Protein AF-A0A2M8NGJ1-F1 (afdb_monomer_lite)

Foldseek 3Di:
DDDDPPDPVNVVLVVVQLVCVLVVPPDCVVSCVVSVHDPVVCVVVVVVSVVVSVVDDDDDDDPVVVVVVVCVVVVPPPVPVPPVNVVVPPDVVVVVVVVVVVVVVVVVVVVVVVVVVVVVPDPDD

Sequence (125 aa):
MKQLPLDPHTDDLYDSLTDALFADAQDLTPILSRFGVAYAQVNDVLPIVRRLRGSMIRVHPSRRYVYRLRRQLVGAPVRSHGMIARVRYLPPRVQIAAALALVAGAMLIVRRRHWLYSRLVEPIN

Radius of gyration: 34.21 Å; chains: 1; bounding box: 98×28×79 Å

Secondary structure (DSSP, 8-state):
-------HHHHHHHHHHHHHHHTT-S--HHHHHHTT--HHHHTTTHHHHHHHHHH---PPPPHHHHHHHHHHHTT-------HHHHHHTS-HHHHHHHHHHHHHHHHHHHHHHHHHHHHH-----

Structure (mmCIF, N/CA/C/O backbone):
data_AF-A0A2M8NGJ1-F1
#
_entry.id   AF-A0A2M8NGJ1-F1
#
loop_
_atom_site.group_PDB
_atom_site.id
_atom_site.type_symbol
_atom_site.label_atom_id
_atom_site.label_alt_id
_atom_site.label_comp_id
_atom_site.label_asym_id
_atom_site.label_entity_id
_atom_site.label_seq_id
_atom_site.pdbx_PDB_ins_code
_atom_site.Cartn_x
_atom_site.Cartn_y
_atom_site.Cartn_z
_atom_site.occupancy
_atom_site.B_iso_or_equiv
_atom_site.auth_seq_id
_atom_site.auth_comp_id
_atom_site.auth_asym_id
_atom_site.auth_atom_id
_atom_site.pdbx_PDB_model_num
ATOM 1 N N . MET A 1 1 ? -40.320 -2.901 7.488 1.00 39.16 1 MET A N 1
ATOM 2 C CA . MET A 1 1 ? -38.882 -2.824 7.829 1.00 39.16 1 MET A CA 1
ATOM 3 C C . MET A 1 1 ? -38.240 -1.847 6.856 1.00 39.16 1 MET A C 1
ATOM 5 O O . MET A 1 1 ? -38.116 -2.170 5.685 1.00 39.16 1 MET A O 1
ATOM 9 N N . LYS A 1 2 ? -37.993 -0.608 7.293 1.00 36.91 2 LYS A N 1
ATOM 10 C CA . LYS A 1 2 ? -37.436 0.465 6.455 1.00 36.91 2 LYS A CA 1
ATOM 11 C C . LYS A 1 2 ? -35.919 0.261 6.429 1.00 36.91 2 LYS A C 1
ATOM 13 O O . LYS A 1 2 ? -35.297 0.363 7.480 1.00 36.91 2 LYS A O 1
ATOM 18 N N . GLN A 1 3 ? -35.348 -0.096 5.281 1.00 47.59 3 GLN A N 1
ATOM 19 C CA . GLN A 1 3 ? -33.897 -0.054 5.103 1.00 47.59 3 GLN A CA 1
ATOM 20 C C . GLN A 1 3 ? -33.488 1.420 5.196 1.00 47.59 3 GLN A C 1
ATOM 22 O O . GLN A 1 3 ? -33.884 2.226 4.355 1.00 47.59 3 GLN A O 1
ATOM 27 N N . LEU A 1 4 ? -32.814 1.782 6.289 1.00 43.72 4 LEU A N 1
ATOM 28 C CA . LEU A 1 4 ? -32.185 3.088 6.440 1.00 43.72 4 LEU A CA 1
ATOM 29 C C . LEU A 1 4 ? -31.102 3.184 5.352 1.00 43.72 4 LEU A C 1
ATOM 31 O O . LEU A 1 4 ? -30.327 2.231 5.228 1.00 43.72 4 LEU A O 1
ATOM 35 N N . PRO A 1 5 ? -31.048 4.258 4.546 1.00 45.53 5 PRO A N 1
ATOM 36 C CA . PRO A 1 5 ? -29.909 4.469 3.663 1.00 45.53 5 PRO A CA 1
ATOM 37 C C . PRO A 1 5 ? -28.650 4.494 4.538 1.00 45.53 5 PRO A C 1
ATOM 39 O O . PRO A 1 5 ? -28.617 5.227 5.523 1.00 45.53 5 PRO A O 1
ATOM 42 N N . LEU A 1 6 ? -27.661 3.644 4.234 1.00 51.50 6 LEU A N 1
ATOM 43 C CA . LEU A 1 6 ? -26.344 3.740 4.861 1.00 51.50 6 LEU A CA 1
ATOM 44 C C . LEU A 1 6 ? -25.816 5.135 4.524 1.00 51.50 6 LEU A C 1
ATOM 46 O O . LEU A 1 6 ? -25.522 5.419 3.363 1.00 51.50 6 LEU A O 1
ATOM 50 N N . ASP A 1 7 ? -25.771 6.020 5.519 1.00 59.12 7 ASP A N 1
ATOM 51 C CA . ASP A 1 7 ? -25.127 7.316 5.361 1.00 59.12 7 ASP A CA 1
ATOM 52 C C . ASP A 1 7 ? -23.675 7.062 4.931 1.00 59.12 7 ASP A C 1
ATOM 54 O O . ASP A 1 7 ? -23.010 6.228 5.557 1.00 59.12 7 ASP A O 1
ATOM 58 N N . PRO A 1 8 ? -23.151 7.771 3.914 1.00 57.47 8 PRO A N 1
ATOM 59 C CA . PRO A 1 8 ? -21.784 7.581 3.414 1.00 57.47 8 PRO A CA 1
ATOM 60 C C . PRO A 1 8 ? -20.713 7.769 4.502 1.00 57.47 8 PRO A C 1
ATOM 62 O O . PRO A 1 8 ? -19.602 7.277 4.378 1.00 57.47 8 PRO A O 1
ATOM 65 N N . HIS A 1 9 ? -21.063 8.431 5.605 1.00 64.69 9 HIS A N 1
ATOM 66 C CA . HIS A 1 9 ? -20.201 8.636 6.767 1.00 64.69 9 HIS A CA 1
ATOM 67 C C . HIS A 1 9 ? -20.078 7.411 7.687 1.00 64.69 9 HIS A C 1
ATOM 69 O O . HIS A 1 9 ? -19.202 7.384 8.551 1.00 64.69 9 HIS A O 1
ATOM 75 N N . THR A 1 10 ? -20.944 6.407 7.529 1.00 70.94 10 THR A N 1
ATOM 76 C CA . THR A 1 10 ? -20.939 5.203 8.373 1.00 70.94 10 THR A CA 1
ATOM 77 C C . THR A 1 10 ? -19.807 4.256 7.984 1.00 70.94 10 THR A C 1
ATOM 79 O O . THR A 1 10 ? -19.119 3.729 8.855 1.00 70.94 10 THR A O 1
ATOM 82 N N . ASP A 1 11 ? -19.576 4.084 6.682 1.00 76.56 11 ASP A N 1
ATOM 83 C CA . ASP A 1 11 ? -18.483 3.257 6.162 1.00 76.56 11 ASP A CA 1
ATOM 84 C C . ASP A 1 11 ? -17.125 3.864 6.548 1.00 76.56 11 ASP A C 1
ATOM 86 O O . ASP A 1 11 ? -16.269 3.172 7.097 1.00 76.56 11 ASP A O 1
ATOM 90 N N . ASP A 1 12 ? -16.985 5.188 6.412 1.00 81.19 12 ASP A N 1
ATOM 91 C CA . ASP A 1 12 ? -15.794 5.936 6.838 1.00 81.19 12 ASP A CA 1
ATOM 92 C C . ASP A 1 12 ? -15.501 5.781 8.344 1.00 81.19 12 ASP A C 1
ATOM 94 O O . ASP A 1 12 ? -14.338 5.724 8.767 1.00 81.19 12 ASP A O 1
ATOM 98 N N . LEU A 1 13 ? -16.551 5.719 9.172 1.00 79.31 13 LEU A N 1
ATOM 99 C CA . LEU A 1 13 ? -16.432 5.479 10.608 1.00 79.31 13 LEU A CA 1
ATOM 100 C C . LEU A 1 13 ? -15.932 4.061 10.888 1.00 79.31 13 LEU A C 1
ATOM 102 O O . LEU A 1 13 ? -15.023 3.896 11.706 1.00 79.31 13 LEU A O 1
ATOM 106 N N . TYR A 1 14 ? -16.517 3.046 10.249 1.00 80.44 14 TYR A N 1
ATOM 107 C CA . TYR A 1 14 ? -16.111 1.656 10.455 1.00 80.44 14 TYR A CA 1
ATOM 108 C C . TYR A 1 14 ? -14.686 1.403 9.972 1.00 80.44 14 TYR A C 1
ATOM 110 O O . TYR A 1 14 ? -13.938 0.726 10.682 1.00 80.44 14 TYR A O 1
ATOM 118 N N . ASP A 1 15 ? -14.285 1.991 8.846 1.00 82.88 15 ASP A N 1
ATOM 119 C CA . ASP A 1 15 ? -12.907 1.937 8.355 1.00 82.88 15 ASP A CA 1
ATOM 120 C C . ASP A 1 15 ? -11.949 2.584 9.364 1.00 82.88 15 ASP A C 1
ATOM 122 O O . ASP A 1 15 ? -11.001 1.944 9.826 1.00 82.88 15 ASP A O 1
ATOM 126 N N . SER A 1 16 ? -12.253 3.805 9.817 1.00 81.06 16 SER A N 1
ATOM 127 C CA . SER A 1 16 ? -11.424 4.531 10.793 1.00 81.06 16 SER A CA 1
ATOM 128 C C . SER A 1 16 ? -11.313 3.803 12.140 1.00 81.06 16 SER A C 1
ATOM 130 O O . SER A 1 16 ? -10.245 3.763 12.758 1.00 81.06 16 SER A O 1
ATOM 132 N N . LEU A 1 17 ? -12.417 3.224 12.615 1.00 81.12 17 LEU A N 1
ATOM 133 C CA . LEU A 1 17 ? -12.473 2.454 13.856 1.00 81.12 17 LEU A CA 1
ATOM 134 C C . LEU A 1 17 ? -11.647 1.167 13.738 1.00 81.12 17 LEU A C 1
ATOM 136 O O . LEU A 1 17 ? -10.894 0.821 14.653 1.00 81.12 17 LEU A O 1
ATOM 140 N N . THR A 1 18 ? -11.785 0.470 12.610 1.00 80.50 18 THR A N 1
ATOM 141 C CA . THR A 1 18 ? -11.078 -0.778 12.320 1.00 80.50 18 THR A CA 1
ATOM 142 C C . THR A 1 18 ? -9.575 -0.535 12.234 1.00 80.50 18 THR A C 1
ATOM 144 O O . THR A 1 18 ? -8.811 -1.240 12.897 1.00 80.50 18 THR A O 1
ATOM 147 N N . ASP A 1 19 ? -9.146 0.513 11.530 1.00 81.56 19 ASP A N 1
ATOM 148 C CA . ASP A 1 19 ? -7.739 0.912 11.433 1.00 81.56 19 ASP A CA 1
ATOM 149 C C . ASP A 1 19 ? -7.128 1.229 12.803 1.00 81.56 19 ASP A C 1
ATOM 151 O O . ASP A 1 19 ? -6.036 0.753 13.129 1.00 81.56 19 ASP A O 1
ATOM 155 N N . ALA A 1 20 ? -7.843 1.970 13.652 1.00 81.00 20 ALA A N 1
ATOM 156 C CA . ALA A 1 20 ? -7.374 2.289 14.999 1.00 81.00 20 ALA A CA 1
ATOM 157 C C . ALA A 1 20 ? -7.267 1.050 15.901 1.00 81.00 20 ALA A C 1
ATOM 159 O O . ALA A 1 20 ? -6.298 0.903 16.652 1.00 81.00 20 ALA A O 1
ATOM 160 N N . LEU A 1 21 ? -8.218 0.119 15.786 1.00 79.25 21 LEU A N 1
ATOM 161 C CA . LEU A 1 21 ? -8.173 -1.173 16.475 1.00 79.25 21 LEU A CA 1
ATOM 162 C C . LEU A 1 21 ? -7.008 -2.049 15.983 1.00 79.25 21 LEU A C 1
ATOM 164 O O . LEU A 1 21 ? -6.386 -2.746 16.792 1.00 79.25 21 LEU A O 1
ATOM 168 N N . PHE A 1 22 ? -6.670 -2.004 14.691 1.00 77.00 22 PHE A N 1
ATOM 169 C CA . PHE A 1 22 ? -5.490 -2.687 14.151 1.00 77.00 22 PHE A CA 1
ATOM 170 C C . PHE A 1 22 ? -4.176 -2.051 14.616 1.00 77.00 22 PHE A C 1
ATOM 172 O O . PHE A 1 22 ? -3.226 -2.785 14.922 1.00 77.00 22 PHE A O 1
ATOM 179 N N . ALA A 1 23 ? -4.141 -0.721 14.725 1.00 79.12 23 ALA A N 1
ATOM 180 C CA . ALA A 1 23 ? -2.999 0.064 15.191 1.0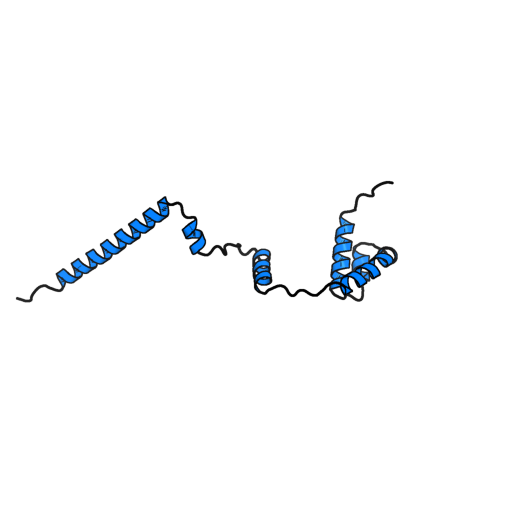0 79.12 23 ALA A CA 1
ATOM 181 C C . ALA A 1 23 ? -2.750 -0.013 16.712 1.00 79.12 23 ALA A C 1
ATOM 183 O O . ALA A 1 23 ? -1.795 0.587 17.195 1.00 79.12 23 ALA A O 1
ATOM 184 N N . ASP A 1 24 ? -3.559 -0.781 17.452 1.00 72.44 24 ASP A N 1
ATOM 185 C CA . ASP A 1 24 ? -3.478 -0.921 18.914 1.00 72.44 24 ASP A CA 1
ATOM 186 C C . ASP A 1 24 ? -3.776 0.376 19.685 1.00 72.44 24 ASP A C 1
ATOM 188 O O . ASP A 1 24 ? -3.271 0.590 20.788 1.00 72.44 24 ASP A O 1
ATOM 192 N N . ALA A 1 25 ? -4.616 1.251 19.120 1.00 76.31 25 ALA A N 1
ATOM 193 C CA . ALA A 1 25 ? -5.050 2.460 19.805 1.00 76.31 25 ALA A CA 1
ATOM 194 C C . ALA A 1 25 ? -5.836 2.093 21.076 1.00 76.31 25 ALA A C 1
ATOM 196 O O . ALA A 1 25 ? -6.875 1.431 21.018 1.00 76.31 25 ALA A O 1
ATOM 197 N N . GLN A 1 26 ? -5.333 2.527 22.234 1.00 73.75 26 GLN A N 1
ATOM 198 C CA . GLN A 1 26 ? -6.001 2.310 23.521 1.00 73.75 26 GLN A CA 1
ATOM 199 C C . GLN A 1 26 ? -7.208 3.236 23.715 1.00 73.75 26 GLN A C 1
ATOM 201 O O . GLN A 1 26 ? -8.130 2.879 24.446 1.00 73.75 26 GLN A O 1
ATOM 206 N N . ASP A 1 27 ? -7.223 4.387 23.036 1.00 79.62 27 ASP A N 1
ATOM 207 C CA . ASP A 1 27 ? -8.287 5.382 23.126 1.00 79.62 27 ASP A CA 1
ATOM 208 C C . ASP A 1 27 ? -8.956 5.613 21.761 1.00 79.62 27 ASP A C 1
ATOM 210 O O . ASP A 1 27 ? -8.312 6.000 20.785 1.00 79.62 27 ASP A O 1
ATOM 214 N N . LEU A 1 28 ? -10.266 5.359 21.704 1.00 79.75 28 LEU A N 1
ATOM 215 C CA . LEU A 1 28 ? -11.111 5.517 20.513 1.00 79.75 28 LEU A CA 1
ATOM 216 C C . LEU A 1 28 ? -11.983 6.779 20.579 1.00 79.75 28 LEU A C 1
ATOM 218 O O . LEU A 1 28 ? -12.620 7.143 19.588 1.00 79.75 28 LEU A O 1
ATOM 222 N N . THR A 1 29 ? -11.984 7.475 21.719 1.00 81.69 29 THR A N 1
ATOM 223 C CA . THR A 1 29 ? -12.703 8.736 21.943 1.00 81.69 29 THR A CA 1
ATOM 224 C C . THR A 1 29 ? -12.460 9.781 20.845 1.00 81.69 29 THR A C 1
ATOM 226 O O . THR A 1 29 ? -13.446 10.347 20.370 1.00 81.69 29 THR A O 1
ATOM 229 N N . PRO A 1 30 ? -11.218 10.031 20.368 1.00 82.81 30 PRO A N 1
ATOM 230 C CA . PRO A 1 30 ? -10.979 11.041 19.330 1.00 82.81 30 PRO A CA 1
ATOM 231 C C . P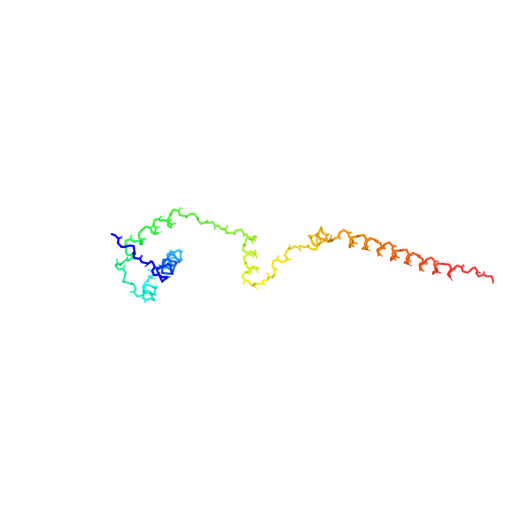RO A 1 30 ? -11.550 10.678 17.950 1.00 82.81 30 PRO A C 1
ATOM 233 O O . PRO A 1 30 ? -11.814 11.563 17.140 1.00 82.81 30 PRO A O 1
ATOM 236 N N . ILE A 1 31 ? -11.747 9.390 17.661 1.00 81.00 31 ILE A N 1
ATOM 237 C CA . ILE A 1 31 ? -12.340 8.939 16.393 1.00 81.00 31 ILE A CA 1
ATOM 238 C C . ILE A 1 31 ? -13.855 9.048 16.486 1.00 81.00 31 ILE A C 1
ATOM 240 O O . ILE A 1 31 ? -14.494 9.621 15.613 1.00 81.00 31 ILE A O 1
ATOM 244 N N . LEU A 1 32 ? -14.426 8.567 17.587 1.00 82.62 32 LEU A 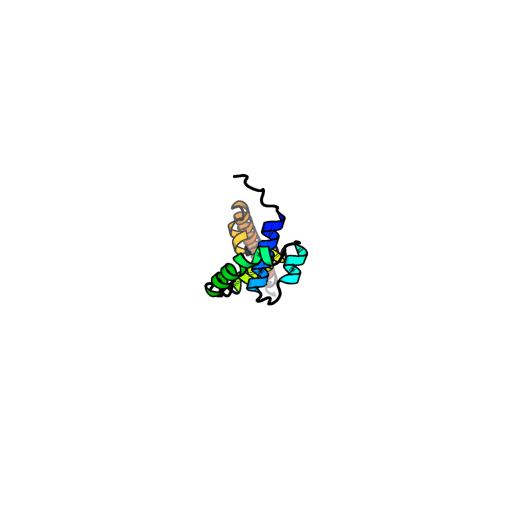N 1
ATOM 245 C CA . LEU A 1 32 ? -15.865 8.618 17.826 1.00 82.62 32 LEU A CA 1
ATOM 246 C C . LEU A 1 32 ? -16.389 10.058 17.883 1.00 82.62 32 LEU A C 1
ATOM 248 O O . LEU A 1 32 ? -17.439 10.350 17.310 1.00 82.62 32 LEU A O 1
ATOM 252 N N . SER A 1 33 ? -15.630 10.977 18.489 1.00 83.06 33 SER A N 1
ATOM 253 C CA . SER A 1 33 ? -15.982 12.400 18.531 1.00 83.06 33 SER A CA 1
ATOM 254 C C . SER A 1 33 ? -15.960 13.059 17.150 1.00 83.06 33 SER A C 1
ATOM 256 O O . SER A 1 33 ? -16.814 13.898 16.873 1.00 83.06 33 SER A O 1
ATOM 258 N N . ARG A 1 34 ? -15.057 12.640 16.251 1.00 81.69 34 ARG A N 1
ATOM 259 C CA . ARG A 1 34 ? -14.985 13.137 14.866 1.00 81.69 34 ARG A CA 1
ATOM 260 C C . ARG A 1 34 ? -16.243 12.814 14.057 1.00 81.69 34 ARG A C 1
ATOM 262 O O . ARG A 1 34 ? -16.623 13.605 13.200 1.00 81.69 34 ARG A O 1
ATOM 269 N N . PHE A 1 35 ? -16.876 11.679 14.336 1.00 80.75 35 PHE A N 1
ATOM 270 C CA . PHE A 1 35 ? -18.099 11.233 13.664 1.00 80.75 35 PHE A CA 1
ATOM 271 C C . PHE A 1 35 ? -19.373 11.491 14.488 1.00 80.75 35 PHE A C 1
ATOM 273 O O . PHE A 1 35 ? -20.462 11.123 14.060 1.00 80.75 35 PHE A O 1
ATOM 280 N N . GLY A 1 36 ? -19.262 12.123 15.664 1.00 81.31 36 GLY A N 1
ATOM 281 C CA . GLY A 1 36 ? -20.408 12.432 16.527 1.00 81.31 36 GLY A CA 1
ATOM 282 C C . GLY A 1 36 ? -21.093 11.203 17.139 1.00 81.31 36 GLY A C 1
ATOM 283 O O . GLY A 1 36 ? -22.259 11.279 17.523 1.00 81.31 36 GLY A O 1
ATOM 284 N N . VAL A 1 37 ? -20.394 10.069 17.231 1.00 81.81 37 VAL A N 1
ATOM 285 C CA . VAL A 1 37 ? -20.964 8.800 17.698 1.00 81.81 37 VAL A CA 1
ATOM 286 C C . VAL A 1 37 ? -20.666 8.589 19.177 1.00 81.81 37 VAL A C 1
ATOM 288 O O . VAL A 1 37 ? -19.531 8.716 19.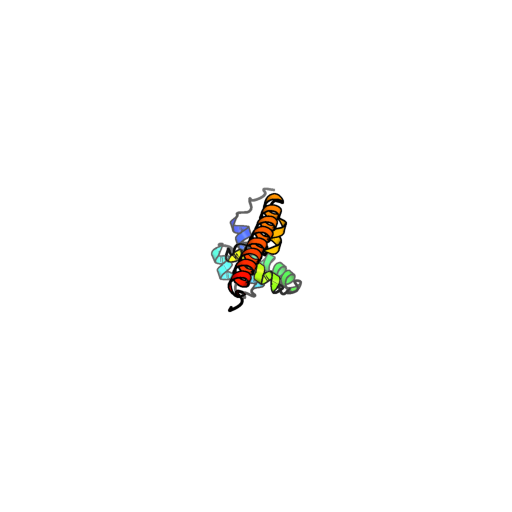633 1.00 81.81 37 VAL A O 1
ATOM 291 N N . ALA A 1 38 ? -21.691 8.232 19.951 1.00 81.44 38 ALA A N 1
ATOM 292 C CA . ALA A 1 38 ? -21.516 7.883 21.356 1.00 81.44 38 ALA A CA 1
ATOM 293 C C . ALA A 1 38 ? -20.854 6.504 21.494 1.00 81.44 38 ALA A C 1
ATOM 295 O O . ALA A 1 38 ? -21.248 5.553 20.822 1.00 81.44 38 ALA A O 1
ATOM 296 N N . TYR A 1 39 ? -19.919 6.357 22.439 1.00 79.44 39 TYR A N 1
ATOM 297 C CA . TYR A 1 39 ? -19.223 5.086 22.697 1.00 79.44 39 TYR A CA 1
ATOM 298 C C . TYR A 1 39 ? -20.187 3.906 22.923 1.00 79.44 39 TYR A C 1
ATOM 300 O O . TYR A 1 39 ? -19.937 2.795 22.460 1.00 79.44 39 TYR A O 1
ATOM 308 N N . ALA A 1 40 ? -21.333 4.162 23.563 1.00 81.44 40 ALA A N 1
ATOM 309 C CA . ALA A 1 40 ? -22.376 3.166 23.799 1.00 81.44 40 ALA A CA 1
ATOM 310 C C . ALA A 1 40 ? -22.891 2.493 22.512 1.00 81.44 40 ALA A C 1
ATOM 312 O O . ALA A 1 40 ? -23.246 1.322 22.553 1.00 81.44 40 ALA A O 1
ATOM 313 N N . GLN A 1 41 ? -22.887 3.193 21.372 1.00 78.25 41 GLN A N 1
ATOM 314 C CA . GLN A 1 41 ? -23.364 2.654 20.091 1.00 78.25 41 GLN A CA 1
ATOM 315 C C . GLN A 1 41 ? -22.369 1.678 19.442 1.00 78.25 41 GLN A C 1
ATOM 317 O O . GLN A 1 41 ? -22.747 0.890 18.582 1.00 78.25 41 GLN A O 1
ATOM 322 N N . VAL A 1 42 ? -21.095 1.719 19.846 1.00 77.38 42 VAL A N 1
ATOM 323 C CA . VAL A 1 42 ? -20.003 0.924 19.249 1.00 77.38 42 VAL A CA 1
ATOM 324 C C . VAL A 1 42 ? -19.525 -0.186 20.196 1.00 77.38 42 VAL A C 1
ATOM 326 O O . VAL A 1 42 ? -18.795 -1.097 19.797 1.00 77.38 42 VAL A O 1
ATOM 329 N N . ASN A 1 43 ? -19.978 -0.149 21.450 1.00 82.75 43 ASN A N 1
ATOM 330 C CA . ASN A 1 43 ? -19.569 -1.061 22.514 1.00 82.75 43 ASN A CA 1
ATOM 331 C C . ASN A 1 43 ? -19.840 -2.541 22.183 1.00 82.75 43 ASN A C 1
ATOM 333 O O . ASN A 1 43 ? -19.043 -3.399 22.554 1.00 82.75 43 ASN A O 1
ATOM 337 N N . ASP A 1 44 ? -20.900 -2.833 21.426 1.00 81.81 44 ASP A N 1
ATOM 338 C CA . ASP A 1 44 ? -21.260 -4.203 21.032 1.00 81.81 44 ASP A CA 1
ATOM 339 C C . ASP A 1 44 ? -20.371 -4.751 19.901 1.00 81.81 44 ASP A C 1
ATOM 341 O O . ASP A 1 44 ? -20.111 -5.953 19.819 1.00 81.81 44 ASP A O 1
ATOM 345 N N . VAL A 1 45 ? -19.845 -3.869 19.044 1.00 79.50 45 VAL A N 1
ATOM 346 C CA . VAL A 1 45 ? -19.014 -4.233 17.882 1.00 79.50 45 VAL A CA 1
ATOM 347 C C . VAL A 1 45 ? -17.543 -4.391 18.278 1.00 79.50 45 VAL A C 1
ATOM 349 O O . VAL A 1 45 ? -16.839 -5.269 17.770 1.00 79.50 45 VAL A O 1
ATOM 352 N N . LEU A 1 46 ? -17.077 -3.598 19.244 1.00 80.88 46 LEU A N 1
ATOM 353 C CA . LEU A 1 46 ? -15.705 -3.632 19.755 1.00 80.88 46 LEU A CA 1
ATOM 354 C C . LEU A 1 46 ? -15.180 -5.032 20.143 1.00 80.88 46 LEU A C 1
ATOM 356 O O . LEU A 1 46 ? -14.079 -5.394 19.713 1.00 80.88 46 LEU A O 1
ATOM 360 N N . PRO A 1 47 ? -15.901 -5.849 20.938 1.00 83.69 47 PRO A N 1
ATOM 361 C CA . PRO A 1 47 ? -15.428 -7.177 21.321 1.00 83.69 47 PRO A CA 1
ATOM 362 C C . PRO A 1 47 ? -15.341 -8.137 20.129 1.00 83.69 47 PRO A C 1
ATOM 364 O O . PRO A 1 47 ? -14.456 -8.996 20.106 1.00 83.69 47 PRO A O 1
ATOM 367 N N . ILE A 1 48 ? -16.207 -7.979 19.124 1.00 82.69 48 ILE A N 1
ATOM 368 C CA . ILE A 1 48 ? -16.189 -8.786 17.897 1.00 82.69 48 ILE A CA 1
ATOM 369 C C . ILE A 1 48 ? -14.922 -8.475 17.097 1.00 82.69 48 ILE A C 1
ATOM 371 O O . ILE A 1 48 ? -14.171 -9.391 16.755 1.00 82.69 48 ILE A O 1
ATOM 375 N N . VAL A 1 49 ? -14.623 -7.190 16.883 1.00 79.44 49 VAL A N 1
ATOM 376 C CA . VAL A 1 49 ? -13.413 -6.754 16.165 1.00 79.44 49 VAL A CA 1
ATOM 377 C C . VAL A 1 49 ? -12.144 -7.186 16.906 1.00 79.44 49 VAL A C 1
ATOM 379 O O . VAL A 1 49 ? -11.198 -7.675 16.286 1.00 79.44 49 VAL A O 1
ATOM 382 N N . ARG A 1 50 ? -12.127 -7.107 18.243 1.00 81.25 50 ARG A N 1
ATOM 383 C CA . ARG A 1 50 ? -10.998 -7.590 19.060 1.00 81.25 50 ARG A CA 1
ATOM 384 C C . ARG A 1 50 ? -10.772 -9.098 18.919 1.00 81.25 50 ARG A C 1
ATOM 386 O O . ARG A 1 50 ? -9.624 -9.527 18.801 1.00 81.25 50 ARG A O 1
ATOM 393 N N . ARG A 1 51 ? -11.839 -9.905 18.889 1.00 83.19 51 ARG A N 1
ATOM 394 C CA . ARG A 1 51 ? -11.737 -11.359 18.652 1.00 83.19 51 ARG A CA 1
ATOM 395 C C . ARG A 1 51 ? -11.258 -11.675 17.236 1.00 83.19 51 ARG A C 1
ATOM 397 O O . ARG A 1 51 ? -10.377 -12.515 17.074 1.00 83.19 51 ARG A O 1
ATOM 404 N N . LEU A 1 52 ? -11.780 -10.970 16.232 1.00 80.62 52 LEU A N 1
ATOM 405 C CA . LEU A 1 52 ? -11.343 -11.097 14.838 1.00 80.62 52 LEU A CA 1
ATOM 406 C C . LEU A 1 52 ? -9.854 -10.781 14.689 1.00 80.62 52 LEU A C 1
ATOM 408 O O . LEU A 1 52 ? -9.122 -11.576 14.103 1.00 80.62 52 LEU A O 1
ATOM 412 N N . ARG A 1 53 ? -9.376 -9.691 15.298 1.00 78.25 53 ARG A N 1
ATOM 413 C CA . ARG A 1 53 ? -7.949 -9.344 15.321 1.00 78.25 53 ARG A CA 1
ATOM 414 C C . ARG A 1 53 ? -7.096 -10.464 15.919 1.00 78.25 53 ARG A C 1
ATOM 416 O O . ARG A 1 53 ? -6.061 -10.787 15.349 1.00 78.25 53 ARG A O 1
ATOM 423 N N . GLY A 1 54 ? -7.541 -11.081 17.017 1.00 78.62 54 GLY A N 1
ATOM 424 C CA . GLY A 1 54 ? -6.849 -12.224 17.626 1.00 78.62 54 GLY A CA 1
ATOM 425 C C . GLY A 1 54 ? -6.760 -13.455 16.714 1.00 78.62 54 GLY A C 1
ATOM 426 O O . GLY A 1 54 ? -5.822 -14.235 16.836 1.00 78.62 54 GLY A O 1
ATOM 427 N N . SER A 1 55 ? -7.702 -13.611 15.779 1.00 81.25 55 SER A N 1
ATOM 428 C CA . SER A 1 55 ? -7.703 -14.705 14.795 1.00 81.25 55 SER A CA 1
ATOM 429 C C . SER A 1 55 ? -6.887 -14.416 13.528 1.00 81.25 55 SER A C 1
ATOM 431 O O . SER A 1 55 ? -6.594 -15.334 12.762 1.00 81.25 55 SER A O 1
ATOM 433 N N . MET A 1 56 ? -6.505 -13.158 13.286 1.00 79.56 56 MET A N 1
ATOM 434 C CA . MET A 1 56 ? -5.753 -12.781 12.091 1.00 79.56 56 MET A CA 1
ATOM 435 C C . MET A 1 56 ? -4.252 -13.007 12.269 1.00 79.56 56 MET A C 1
ATOM 437 O O . MET A 1 56 ? -3.619 -12.511 13.199 1.00 79.56 56 MET A O 1
ATOM 441 N N . ILE A 1 57 ? -3.655 -13.712 11.311 1.00 77.38 57 ILE A N 1
ATOM 442 C CA . ILE A 1 57 ? -2.209 -13.924 11.246 1.00 77.38 57 ILE A CA 1
ATOM 443 C C . ILE A 1 57 ? -1.567 -12.710 10.570 1.00 77.38 57 ILE A C 1
ATOM 445 O O . ILE A 1 57 ? -1.961 -12.317 9.471 1.00 77.38 57 ILE A O 1
ATOM 449 N N . ARG A 1 58 ? -0.535 -12.128 11.195 1.00 72.88 58 ARG A N 1
ATOM 450 C CA . ARG A 1 58 ? 0.261 -11.063 10.567 1.00 72.88 58 ARG A CA 1
ATOM 451 C C . ARG A 1 58 ? 1.002 -11.610 9.349 1.00 72.88 58 ARG A C 1
ATOM 453 O O . ARG A 1 58 ? 1.978 -12.347 9.482 1.00 72.88 58 ARG A O 1
ATOM 460 N N . VAL A 1 59 ? 0.582 -11.186 8.161 1.00 79.62 59 VAL A N 1
ATOM 461 C CA . VAL A 1 59 ? 1.292 -11.467 6.911 1.00 79.62 59 VAL A CA 1
ATOM 462 C C . VAL A 1 59 ? 2.235 -10.309 6.606 1.00 79.62 59 VAL A C 1
ATOM 464 O O . VAL A 1 59 ? 1.811 -9.163 6.481 1.00 79.62 59 VAL A O 1
ATOM 467 N N . HIS A 1 60 ? 3.527 -10.603 6.463 1.00 80.81 60 HIS A N 1
ATOM 468 C CA . HIS A 1 60 ? 4.494 -9.605 6.018 1.00 80.81 60 HIS A CA 1
ATOM 469 C C . HIS A 1 60 ? 4.442 -9.487 4.489 1.00 80.81 60 HIS A C 1
ATOM 471 O O . HIS A 1 60 ? 4.660 -10.486 3.794 1.00 80.81 60 HIS A O 1
ATOM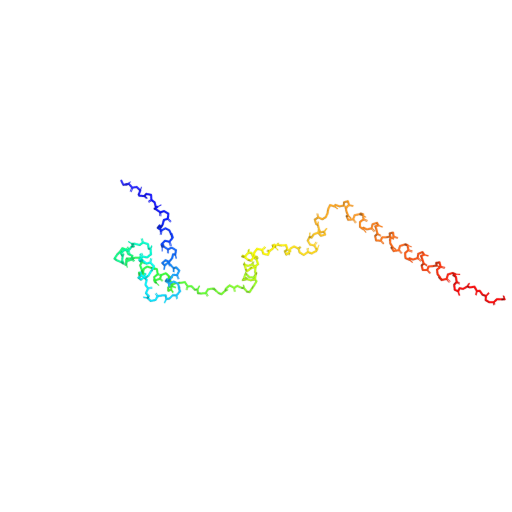 477 N N . PRO A 1 61 ? 4.180 -8.292 3.930 1.00 83.81 61 PRO A N 1
ATOM 478 C CA . PRO A 1 61 ? 4.178 -8.119 2.488 1.00 83.81 61 PRO A CA 1
ATOM 479 C C . PRO A 1 61 ? 5.586 -8.347 1.931 1.00 83.81 61 PRO A C 1
ATOM 481 O O . PRO A 1 61 ? 6.590 -7.900 2.488 1.00 83.81 61 PRO A O 1
ATOM 484 N N . SER A 1 62 ? 5.675 -9.030 0.789 1.00 88.94 62 SER A N 1
ATOM 485 C CA . SER A 1 62 ? 6.966 -9.250 0.133 1.00 88.94 62 SER A CA 1
ATOM 486 C C . SER A 1 62 ? 7.613 -7.921 -0.287 1.00 88.94 62 SER A C 1
ATOM 488 O O . SER A 1 62 ? 6.932 -6.982 -0.708 1.00 88.94 62 SER A O 1
ATOM 490 N N . ARG A 1 63 ? 8.953 -7.855 -0.280 1.00 86.56 63 ARG A N 1
ATOM 491 C CA . ARG A 1 63 ? 9.703 -6.664 -0.736 1.00 86.56 63 ARG A CA 1
ATOM 492 C C . ARG A 1 63 ? 9.297 -6.215 -2.148 1.00 86.56 63 ARG A C 1
ATOM 494 O O . ARG A 1 63 ? 9.239 -5.020 -2.429 1.00 86.56 63 ARG A O 1
ATOM 501 N N . ARG A 1 64 ? 8.976 -7.170 -3.033 1.00 84.56 64 ARG A N 1
ATOM 502 C CA . ARG A 1 64 ? 8.514 -6.905 -4.408 1.00 84.56 64 ARG A CA 1
ATOM 503 C C . ARG A 1 64 ? 7.154 -6.205 -4.439 1.00 84.56 64 ARG A C 1
ATOM 505 O O . ARG A 1 64 ? 6.954 -5.327 -5.276 1.00 84.56 64 ARG A O 1
ATOM 512 N N . TYR A 1 65 ? 6.242 -6.585 -3.544 1.00 85.06 65 TYR A N 1
ATOM 513 C CA . TYR A 1 65 ? 4.922 -5.967 -3.434 1.00 85.06 65 TYR A CA 1
ATOM 514 C C . TYR A 1 65 ? 5.030 -4.520 -2.947 1.00 85.06 65 TYR A C 1
ATOM 516 O O . TYR A 1 65 ? 4.543 -3.616 -3.621 1.00 85.06 65 TYR A O 1
ATOM 524 N N . VAL A 1 66 ? 5.771 -4.288 -1.857 1.00 87.94 66 VAL A N 1
ATOM 525 C CA . VAL A 1 66 ? 5.990 -2.940 -1.299 1.00 87.94 66 VAL A CA 1
ATOM 526 C C . VAL A 1 66 ? 6.616 -2.006 -2.337 1.00 87.94 66 VAL A C 1
ATOM 528 O O . VAL A 1 66 ? 6.174 -0.874 -2.512 1.00 87.94 66 VAL A O 1
ATOM 531 N N . TYR A 1 67 ? 7.611 -2.492 -3.084 1.00 83.38 67 TYR A N 1
ATOM 532 C CA . TYR A 1 67 ? 8.250 -1.717 -4.145 1.00 83.38 67 TYR A CA 1
ATOM 533 C C . TYR A 1 67 ? 7.282 -1.332 -5.274 1.00 83.38 67 TYR A C 1
ATOM 535 O O . TYR A 1 67 ? 7.294 -0.192 -5.745 1.00 83.38 67 TYR A O 1
ATOM 543 N N . ARG A 1 68 ? 6.434 -2.274 -5.709 1.00 83.69 68 ARG A N 1
ATOM 544 C CA . ARG A 1 68 ? 5.424 -2.032 -6.750 1.00 83.69 68 ARG A CA 1
ATOM 545 C C . ARG A 1 68 ? 4.383 -1.019 -6.283 1.00 83.69 68 ARG A C 1
ATOM 547 O O . ARG A 1 68 ? 4.094 -0.083 -7.022 1.00 83.69 68 ARG A O 1
ATOM 554 N N . LEU A 1 69 ? 3.883 -1.187 -5.061 1.00 85.00 69 LEU A N 1
ATOM 555 C CA . LEU A 1 69 ? 2.883 -0.306 -4.468 1.00 85.00 69 LEU A CA 1
ATOM 556 C C . LEU A 1 69 ? 3.429 1.117 -4.305 1.00 85.00 69 LEU A C 1
ATOM 558 O O . LEU A 1 69 ? 2.797 2.074 -4.742 1.00 85.00 69 LEU A O 1
ATOM 562 N N . ARG A 1 70 ? 4.656 1.263 -3.788 1.00 84.88 70 ARG A N 1
ATOM 563 C CA . ARG A 1 70 ? 5.328 2.567 -3.677 1.00 84.88 70 ARG A CA 1
ATOM 564 C C . ARG A 1 70 ? 5.455 3.262 -5.034 1.00 84.88 70 ARG A C 1
ATOM 566 O O . ARG A 1 70 ? 5.244 4.465 -5.122 1.00 84.88 70 ARG A O 1
ATOM 573 N N . ARG A 1 71 ? 5.773 2.517 -6.098 1.00 77.19 71 ARG A N 1
ATOM 574 C CA . ARG A 1 71 ? 5.830 3.069 -7.462 1.00 77.19 71 ARG A CA 1
ATOM 575 C C . ARG A 1 71 ? 4.465 3.533 -7.970 1.00 77.19 71 ARG A C 1
ATOM 577 O O . ARG A 1 71 ? 4.408 4.580 -8.602 1.00 77.19 71 ARG A O 1
ATOM 584 N N . GLN A 1 72 ? 3.399 2.784 -7.690 1.00 78.00 72 GLN A N 1
ATOM 585 C CA . GLN A 1 72 ? 2.035 3.166 -8.071 1.00 78.00 72 GLN A CA 1
ATOM 586 C C . GLN A 1 72 ? 1.567 4.426 -7.333 1.00 78.00 72 GLN A C 1
ATOM 588 O O . GLN A 1 72 ? 1.040 5.332 -7.968 1.00 78.00 72 GLN A O 1
ATOM 593 N N . LEU A 1 73 ? 1.820 4.513 -6.025 1.00 83.00 73 LEU A N 1
ATOM 594 C CA . LEU A 1 73 ? 1.400 5.646 -5.192 1.00 83.00 73 LEU A CA 1
ATOM 595 C C . LEU A 1 73 ? 2.159 6.940 -5.504 1.00 83.00 73 LEU A C 1
ATOM 597 O O . LEU A 1 73 ? 1.572 8.013 -5.504 1.00 83.00 73 LEU A O 1
ATOM 601 N N . VAL A 1 74 ? 3.454 6.850 -5.819 1.00 83.25 74 VAL A N 1
ATOM 602 C CA . VAL A 1 74 ? 4.278 8.015 -6.198 1.00 83.25 74 VAL A CA 1
ATOM 603 C C . VAL A 1 74 ? 4.001 8.459 -7.649 1.00 83.25 74 VAL A C 1
ATOM 605 O O . VAL A 1 74 ? 4.641 9.373 -8.160 1.00 83.25 74 VAL A O 1
ATOM 608 N N . GLY A 1 75 ? 3.058 7.817 -8.351 1.00 63.97 75 GLY A N 1
ATOM 609 C CA . GLY A 1 75 ? 2.736 8.142 -9.741 1.00 63.97 75 GLY A CA 1
ATOM 610 C C . GLY A 1 75 ? 3.879 7.841 -10.714 1.00 63.97 75 GLY A C 1
ATOM 611 O O . GLY A 1 75 ? 3.861 8.303 -11.855 1.00 63.97 75 GLY A O 1
ATOM 612 N N . ALA A 1 76 ? 4.881 7.058 -10.295 1.00 58.97 76 ALA A N 1
ATOM 613 C CA . ALA A 1 76 ? 5.938 6.635 -11.195 1.00 58.97 76 ALA A CA 1
ATOM 614 C C . ALA A 1 76 ? 5.285 5.760 -12.273 1.00 58.97 76 ALA A C 1
ATOM 616 O O . ALA A 1 76 ? 4.661 4.747 -11.929 1.00 58.97 76 ALA A O 1
ATOM 617 N N . PRO A 1 77 ? 5.398 6.110 -13.569 1.00 54.81 77 PRO A N 1
ATOM 618 C CA . PRO A 1 77 ? 4.765 5.329 -14.612 1.00 54.81 77 PRO A CA 1
ATOM 619 C C . PRO A 1 77 ? 5.239 3.888 -14.461 1.00 54.81 77 PRO A C 1
ATOM 621 O O . PRO A 1 77 ? 6.440 3.607 -14.486 1.00 54.81 77 PRO A O 1
ATOM 624 N N . VAL A 1 78 ? 4.287 2.962 -14.318 1.00 53.59 78 VAL A N 1
ATOM 625 C CA . VAL A 1 78 ? 4.504 1.507 -14.264 1.00 53.59 78 VAL A CA 1
ATOM 626 C C . VAL A 1 78 ? 4.936 1.003 -15.653 1.00 53.59 78 VAL A C 1
ATOM 628 O O . VAL A 1 78 ? 4.508 -0.021 -16.169 1.00 53.59 78 VAL A O 1
ATOM 631 N N . ARG A 1 79 ? 5.851 1.717 -16.308 1.00 51.06 79 ARG A N 1
ATOM 632 C CA . ARG A 1 79 ? 6.592 1.283 -17.485 1.00 51.06 79 ARG A CA 1
ATOM 633 C C . ARG A 1 79 ? 7.839 0.546 -17.011 1.00 51.06 79 ARG A C 1
ATOM 635 O O . ARG A 1 79 ? 8.956 0.845 -17.397 1.00 51.06 79 ARG A O 1
ATOM 642 N N . SER A 1 80 ? 7.611 -0.470 -16.179 1.00 50.00 80 SER A N 1
ATOM 643 C CA . SER A 1 80 ? 8.580 -1.553 -15.960 1.00 50.00 80 SER A CA 1
ATOM 644 C C . SER A 1 80 ? 8.464 -2.616 -17.061 1.00 50.00 80 SER A C 1
ATOM 646 O O . SER A 1 80 ? 8.900 -3.744 -16.886 1.00 50.00 80 SER A O 1
ATOM 648 N N . HIS A 1 81 ? 7.860 -2.274 -18.201 1.00 50.50 81 HIS A N 1
ATOM 649 C CA . HIS A 1 81 ? 8.027 -3.026 -19.433 1.00 50.50 81 HIS A CA 1
ATOM 650 C C . HIS A 1 81 ? 9.389 -2.617 -19.983 1.00 50.50 81 HIS A C 1
ATOM 652 O O . HIS A 1 81 ? 9.512 -1.597 -20.664 1.00 50.50 81 HIS A O 1
ATOM 658 N N . GLY A 1 82 ? 10.421 -3.357 -19.567 1.00 56.38 82 GLY A N 1
A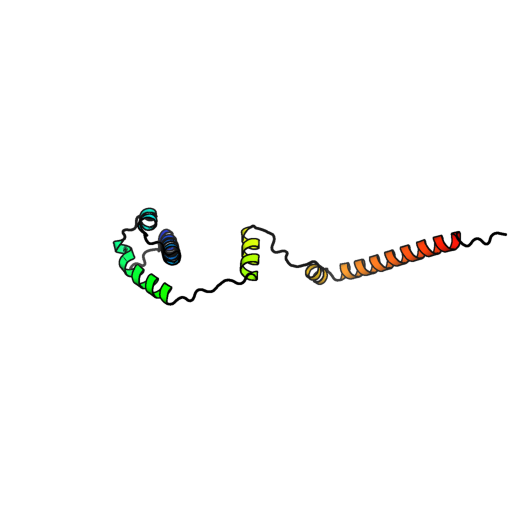TOM 659 C CA . GLY A 1 82 ? 11.800 -3.141 -19.991 1.00 56.38 82 GLY A CA 1
ATOM 660 C C . GLY A 1 82 ? 11.910 -3.049 -21.512 1.00 56.38 82 GLY A C 1
ATOM 661 O O . GLY A 1 82 ? 11.027 -3.505 -22.238 1.00 56.38 82 GLY A O 1
ATOM 662 N N . MET A 1 83 ? 13.006 -2.471 -22.001 1.00 57.44 83 MET A N 1
ATOM 663 C CA . MET A 1 83 ? 13.310 -2.331 -23.434 1.00 57.44 83 MET A CA 1
ATOM 664 C C . MET A 1 83 ? 12.966 -3.592 -24.254 1.00 57.44 83 MET A C 1
ATOM 666 O O . MET A 1 83 ? 12.423 -3.485 -25.346 1.00 57.44 83 MET A O 1
ATOM 670 N N . ILE A 1 84 ? 13.165 -4.778 -23.670 1.00 58.25 84 ILE A N 1
ATOM 671 C CA . ILE A 1 84 ? 12.844 -6.095 -24.239 1.00 58.25 84 ILE A CA 1
ATOM 672 C C . ILE A 1 84 ? 11.348 -6.254 -24.576 1.00 58.25 84 ILE A C 1
ATOM 674 O O . ILE A 1 84 ? 11.000 -6.724 -25.658 1.00 58.25 84 ILE A O 1
ATOM 678 N N . ALA A 1 85 ? 10.443 -5.825 -23.691 1.00 58.97 85 ALA A N 1
ATOM 679 C CA . ALA A 1 85 ? 9.004 -5.879 -23.945 1.00 58.97 85 ALA A CA 1
ATOM 680 C C . ALA A 1 85 ? 8.584 -4.883 -25.038 1.00 58.97 85 ALA A C 1
ATOM 682 O O . ALA A 1 85 ? 7.697 -5.192 -25.826 1.00 58.97 85 ALA A O 1
ATOM 683 N N . ARG A 1 86 ? 9.251 -3.722 -25.149 1.00 59.12 86 ARG A N 1
ATOM 684 C CA . ARG A 1 86 ? 8.998 -2.786 -26.258 1.00 59.12 86 ARG A CA 1
ATOM 685 C C . ARG A 1 86 ? 9.416 -3.371 -27.602 1.00 59.12 86 ARG A C 1
ATOM 687 O O . ARG A 1 86 ? 8.637 -3.283 -28.538 1.00 59.12 86 ARG A O 1
ATOM 694 N N . VAL A 1 87 ? 10.581 -4.017 -27.687 1.00 60.59 87 VAL A N 1
ATOM 695 C CA . VAL A 1 87 ? 11.062 -4.646 -28.934 1.00 60.59 87 VAL A CA 1
ATOM 696 C C . VAL A 1 87 ? 10.107 -5.741 -29.426 1.00 60.59 87 VAL A C 1
ATOM 698 O O . VAL A 1 87 ? 9.863 -5.839 -30.628 1.00 60.59 87 VAL A O 1
ATOM 701 N N . ARG A 1 88 ? 9.494 -6.511 -28.515 1.00 61.59 88 ARG A N 1
ATOM 702 C CA . ARG A 1 88 ? 8.527 -7.565 -28.870 1.00 61.59 88 ARG A CA 1
ATOM 703 C C . ARG A 1 88 ? 7.202 -7.031 -29.437 1.00 61.59 88 ARG A C 1
ATOM 705 O O . ARG A 1 88 ? 6.565 -7.736 -30.208 1.00 61.59 88 ARG A O 1
ATOM 712 N N . TYR A 1 89 ? 6.806 -5.809 -29.078 1.00 58.34 89 TYR A N 1
ATOM 713 C CA . TYR A 1 89 ? 5.581 -5.157 -29.564 1.00 58.34 89 TYR A CA 1
ATOM 714 C C . TYR A 1 89 ? 5.833 -4.128 -30.680 1.00 58.34 89 TYR A C 1
ATOM 716 O O . TYR A 1 89 ? 4.914 -3.407 -31.069 1.00 58.34 89 TYR A O 1
ATOM 724 N N . LEU A 1 90 ? 7.057 -4.035 -31.215 1.00 63.06 90 LEU A N 1
ATOM 725 C CA . LEU A 1 90 ? 7.303 -3.219 -32.402 1.00 63.06 90 LEU A CA 1
ATOM 726 C C . LEU A 1 90 ? 6.616 -3.861 -33.625 1.00 63.06 90 LEU A C 1
ATOM 728 O O . LEU A 1 90 ? 6.771 -5.067 -33.829 1.00 63.06 90 LEU A O 1
ATOM 732 N N . PRO A 1 91 ? 5.905 -3.082 -34.468 1.00 68.94 91 PRO A N 1
ATOM 733 C CA . PRO A 1 91 ? 5.334 -3.591 -35.709 1.00 68.94 91 PRO A CA 1
ATOM 734 C C . PRO A 1 91 ? 6.419 -4.283 -36.550 1.00 68.94 91 PRO A C 1
ATOM 736 O O . PRO A 1 91 ? 7.525 -3.742 -36.652 1.00 68.94 91 PRO A O 1
ATOM 739 N N . PRO A 1 92 ? 6.129 -5.424 -37.205 1.00 74.06 92 PRO A N 1
ATOM 740 C CA . PRO A 1 92 ? 7.134 -6.217 -37.926 1.00 74.06 92 PRO A CA 1
ATOM 741 C C . PRO A 1 92 ? 7.895 -5.401 -38.985 1.00 74.06 92 PRO A C 1
ATOM 743 O O . PRO A 1 92 ? 9.077 -5.623 -39.229 1.00 74.06 92 PRO A O 1
ATOM 746 N N . ARG A 1 93 ? 7.253 -4.366 -39.541 1.00 77.62 93 ARG A N 1
ATOM 747 C CA . ARG A 1 93 ? 7.861 -3.415 -40.485 1.00 77.62 93 ARG A CA 1
ATOM 748 C C . ARG A 1 93 ? 9.054 -2.650 -39.891 1.00 77.62 93 ARG A C 1
ATOM 750 O O . ARG A 1 93 ? 10.027 -2.401 -40.593 1.00 77.62 93 ARG A O 1
ATOM 757 N N . VAL A 1 94 ? 9.007 -2.305 -38.603 1.00 79.69 94 VAL A N 1
ATOM 758 C CA . VAL A 1 94 ? 10.086 -1.567 -37.922 1.00 79.69 94 VAL A CA 1
ATOM 759 C C . VAL A 1 94 ? 11.270 -2.485 -37.616 1.00 79.69 94 VAL A C 1
ATOM 761 O O . VAL A 1 94 ? 12.416 -2.054 -37.696 1.00 79.69 94 VAL A O 1
ATOM 764 N N . GLN A 1 95 ? 11.016 -3.763 -37.328 1.00 77.62 95 GLN A N 1
ATOM 765 C CA . GLN A 1 95 ? 12.077 -4.751 -37.108 1.00 77.62 95 GLN A CA 1
ATOM 766 C C . GLN A 1 95 ? 12.896 -4.988 -38.385 1.00 77.62 95 GLN A C 1
ATOM 768 O O . GLN A 1 95 ? 14.125 -5.015 -38.332 1.00 77.62 95 GLN A O 1
ATOM 773 N N . ILE A 1 96 ? 12.228 -5.067 -39.541 1.00 82.81 96 ILE A N 1
ATOM 774 C CA . ILE A 1 96 ? 12.886 -5.204 -40.849 1.00 82.81 96 ILE A CA 1
ATOM 775 C C . ILE A 1 96 ? 13.723 -3.957 -41.170 1.00 82.81 96 ILE A C 1
ATOM 777 O O . ILE A 1 96 ? 14.879 -4.078 -41.570 1.00 82.81 96 ILE A O 1
ATOM 781 N N . ALA A 1 97 ? 13.180 -2.756 -40.939 1.00 85.44 97 ALA A N 1
ATOM 782 C CA . ALA A 1 97 ? 13.916 -1.509 -41.147 1.00 85.44 97 ALA A CA 1
ATOM 783 C C . ALA A 1 97 ? 15.160 -1.408 -40.244 1.00 85.44 97 ALA A C 1
ATOM 785 O O . ALA A 1 97 ? 16.225 -1.005 -40.707 1.00 85.44 97 ALA A O 1
ATOM 786 N N . ALA A 1 98 ? 15.053 -1.824 -38.977 1.00 83.94 98 ALA A N 1
ATOM 787 C CA . ALA A 1 98 ? 16.180 -1.852 -38.048 1.00 83.94 98 ALA A CA 1
ATOM 788 C C . ALA A 1 98 ? 17.272 -2.844 -38.486 1.00 83.94 98 ALA A C 1
ATOM 790 O O . ALA A 1 98 ? 18.458 -2.521 -38.418 1.00 83.94 98 ALA A O 1
ATOM 791 N N . ALA A 1 99 ? 16.882 -4.023 -38.982 1.00 86.50 99 ALA A N 1
ATOM 792 C CA . ALA A 1 99 ? 17.820 -4.999 -39.530 1.00 86.50 99 ALA A CA 1
ATOM 793 C C . ALA A 1 99 ? 18.550 -4.448 -40.767 1.00 86.50 99 ALA A C 1
ATOM 795 O O . ALA A 1 99 ? 19.777 -4.513 -40.839 1.00 86.50 99 ALA A O 1
ATOM 796 N N . LEU A 1 100 ? 17.818 -3.834 -41.703 1.00 90.81 100 LEU A N 1
ATOM 797 C CA . LEU A 1 100 ? 18.400 -3.211 -42.896 1.00 90.81 100 LEU A CA 1
ATOM 798 C C . LEU A 1 100 ? 19.350 -2.061 -42.542 1.00 90.81 100 LEU A C 1
ATOM 800 O O . LEU A 1 100 ? 20.432 -1.965 -43.119 1.00 90.81 100 LEU A O 1
ATOM 804 N N . ALA A 1 101 ? 18.987 -1.224 -41.569 1.00 90.88 101 ALA A N 1
ATOM 805 C CA . ALA A 1 101 ? 19.835 -0.132 -41.103 1.00 90.88 101 ALA A CA 1
ATOM 806 C C . ALA A 1 101 ? 21.151 -0.641 -40.490 1.00 90.88 101 ALA A C 1
ATOM 808 O O . ALA A 1 101 ? 22.212 -0.077 -40.762 1.00 90.88 101 ALA A O 1
ATOM 809 N N . LEU A 1 102 ? 21.104 -1.731 -39.714 1.00 91.00 102 LEU A N 1
ATOM 810 C CA . LEU A 1 102 ? 22.302 -2.368 -39.160 1.00 91.00 102 LEU A CA 1
ATOM 811 C C . LEU A 1 102 ? 23.219 -2.917 -40.255 1.00 91.00 102 LEU A C 1
ATOM 813 O O . LEU A 1 102 ? 24.426 -2.674 -40.220 1.00 91.00 102 LEU A O 1
ATOM 817 N N . VAL A 1 103 ? 22.655 -3.616 -41.243 1.00 92.50 103 VAL A N 1
ATOM 818 C CA . VAL A 1 103 ? 23.419 -4.174 -42.370 1.00 92.50 103 VAL A CA 1
ATOM 819 C C . VAL A 1 103 ? 24.050 -3.059 -43.205 1.00 92.50 103 VAL A C 1
ATOM 821 O O . VAL A 1 103 ? 25.245 -3.111 -43.496 1.00 92.50 103 VAL A O 1
ATOM 824 N N . ALA A 1 104 ? 23.287 -2.015 -43.535 1.00 90.44 104 ALA A N 1
ATOM 825 C CA . ALA A 1 104 ? 23.787 -0.871 -44.292 1.00 90.44 104 ALA A CA 1
ATOM 826 C C . ALA A 1 104 ? 24.900 -0.124 -43.536 1.00 90.44 104 ALA A C 1
ATOM 828 O O . ALA A 1 104 ? 25.934 0.207 -44.120 1.00 90.44 104 ALA A O 1
ATOM 829 N N . GLY A 1 105 ? 24.726 0.092 -42.227 1.00 89.56 105 GLY A N 1
ATOM 830 C CA . GLY A 1 105 ? 25.737 0.716 -41.373 1.00 89.56 105 GLY A CA 1
ATOM 831 C C . GLY A 1 105 ? 27.024 -0.106 -41.290 1.00 89.56 105 GLY A C 1
ATOM 832 O O . GLY A 1 105 ? 28.116 0.436 -41.469 1.00 89.56 105 GLY A O 1
ATOM 833 N N . ALA A 1 106 ? 26.911 -1.422 -41.097 1.00 89.81 106 ALA A N 1
ATOM 834 C CA . ALA A 1 106 ? 28.059 -2.326 -41.071 1.00 89.81 106 ALA A CA 1
ATOM 835 C C . ALA A 1 106 ? 28.807 -2.336 -42.414 1.00 89.81 106 ALA A C 1
ATOM 837 O O . ALA A 1 106 ? 30.034 -2.220 -42.443 1.00 89.81 106 ALA A O 1
ATOM 838 N N . MET A 1 107 ? 28.077 -2.394 -43.530 1.00 90.06 107 MET A N 1
ATOM 839 C CA . MET A 1 107 ? 28.660 -2.366 -44.872 1.00 90.06 107 MET A CA 1
ATOM 840 C C . MET A 1 107 ? 29.399 -1.049 -45.145 1.00 90.06 107 MET A C 1
ATOM 842 O O . MET A 1 107 ? 30.491 -1.056 -45.717 1.00 90.06 107 MET A O 1
ATOM 846 N N . LEU A 1 108 ? 28.853 0.081 -44.687 1.00 89.50 108 LEU A N 1
ATOM 847 C CA . LEU A 1 108 ? 29.492 1.391 -44.811 1.00 89.50 108 LEU A CA 1
ATOM 848 C C . LEU A 1 108 ? 30.792 1.464 -43.998 1.00 89.50 108 LEU A C 1
ATOM 850 O O . LEU A 1 108 ? 31.803 1.953 -44.506 1.00 89.50 108 LEU A O 1
ATOM 854 N N . ILE A 1 109 ? 30.801 0.931 -42.773 1.00 89.75 109 ILE A N 1
ATOM 855 C CA . ILE A 1 109 ? 32.006 0.864 -41.930 1.00 89.75 109 ILE A CA 1
ATOM 856 C C . ILE A 1 109 ? 33.083 0.003 -42.598 1.00 89.75 109 ILE A C 1
ATOM 858 O O . ILE A 1 109 ? 34.229 0.441 -42.708 1.00 89.75 109 ILE A O 1
ATOM 862 N N . VAL A 1 110 ? 32.723 -1.186 -43.088 1.00 87.06 110 VAL A N 1
ATOM 863 C CA . VAL A 1 110 ? 33.650 -2.094 -43.782 1.00 87.06 110 VAL A CA 1
ATOM 864 C C . VAL A 1 110 ? 34.220 -1.432 -45.035 1.00 87.06 110 VAL A C 1
ATOM 866 O O . VAL A 1 110 ? 35.438 -1.402 -45.214 1.00 87.06 110 VAL A O 1
ATOM 869 N N . ARG A 1 111 ? 33.372 -0.810 -45.862 1.00 81.50 111 ARG A N 1
ATOM 870 C CA . ARG A 1 111 ? 33.807 -0.097 -47.071 1.00 81.50 111 ARG A CA 1
ATOM 871 C C . ARG A 1 111 ? 34.755 1.058 -46.746 1.00 81.50 111 ARG A C 1
ATOM 873 O O . ARG A 1 111 ? 35.777 1.217 -47.411 1.00 81.50 111 ARG A O 1
ATOM 880 N N . ARG A 1 112 ? 34.457 1.834 -45.700 1.00 81.44 112 ARG A N 1
ATOM 881 C CA . ARG A 1 112 ? 35.326 2.928 -45.242 1.00 81.44 112 ARG A CA 1
ATOM 882 C C . ARG A 1 112 ? 36.675 2.406 -44.742 1.00 81.44 112 ARG A C 1
ATOM 884 O O . ARG A 1 112 ? 37.701 3.036 -44.984 1.00 81.44 112 ARG A O 1
ATOM 891 N N . ARG A 1 113 ? 36.683 1.246 -44.083 1.00 78.56 113 ARG A N 1
ATOM 892 C CA . ARG A 1 113 ? 37.897 0.611 -43.559 1.00 78.56 113 ARG A CA 1
ATOM 893 C C . ARG A 1 113 ? 38.779 0.036 -44.672 1.00 78.56 113 ARG A C 1
ATOM 895 O O . ARG A 1 113 ? 39.987 0.235 -44.629 1.00 78.56 113 ARG A O 1
ATOM 902 N N . HIS A 1 114 ? 38.187 -0.584 -45.695 1.00 78.56 114 HIS A N 1
ATOM 903 C CA . HIS A 1 114 ? 38.924 -1.048 -46.878 1.00 78.56 114 HIS A CA 1
ATOM 904 C C . HIS A 1 114 ? 39.556 0.103 -47.664 1.00 78.56 114 HIS A C 1
ATOM 906 O O . HIS A 1 114 ? 40.709 -0.007 -48.064 1.00 78.56 114 HIS A O 1
ATOM 912 N N . TRP A 1 115 ? 38.847 1.224 -47.824 1.00 72.56 115 TRP A N 1
ATOM 913 C CA . TRP A 1 115 ? 39.381 2.404 -48.511 1.00 72.56 115 TRP A CA 1
ATOM 914 C C . TRP A 1 115 ? 40.588 3.027 -47.786 1.00 72.56 115 TRP A C 1
ATOM 916 O O . TRP A 1 115 ? 41.558 3.440 -48.422 1.00 72.56 115 TRP A O 1
ATOM 926 N N . LEU A 1 116 ? 40.556 3.053 -46.448 1.00 67.62 116 LEU A N 1
ATOM 927 C CA . LEU A 1 116 ? 41.689 3.496 -45.628 1.00 67.62 116 LEU A CA 1
ATOM 928 C C . LEU A 1 116 ? 42.881 2.534 -45.722 1.00 67.62 116 LEU A C 1
ATOM 930 O O . LEU A 1 116 ? 44.016 2.989 -45.809 1.00 67.62 116 LEU A O 1
ATOM 934 N N . TYR A 1 117 ? 42.631 1.223 -45.754 1.00 63.28 117 TYR A N 1
ATOM 935 C CA . TYR A 1 117 ? 43.686 0.220 -45.909 1.00 63.28 117 TYR A CA 1
ATOM 936 C C . TYR A 1 117 ? 44.378 0.323 -47.277 1.00 63.28 117 TYR A C 1
ATOM 938 O O . TYR A 1 117 ? 45.602 0.317 -47.341 1.00 63.28 117 TYR A O 1
ATOM 946 N N . SER A 1 118 ? 43.620 0.527 -48.361 1.00 64.25 118 SER A N 1
ATOM 947 C CA . SER A 1 118 ? 44.192 0.696 -49.705 1.00 64.25 118 SER A CA 1
ATOM 948 C C . SER A 1 118 ? 45.032 1.968 -49.885 1.00 64.25 118 SER A C 1
ATOM 950 O O . SER A 1 118 ? 45.848 2.009 -50.792 1.00 64.25 118 SER A O 1
ATOM 952 N N . ARG A 1 119 ? 44.862 2.999 -49.042 1.00 60.34 119 ARG A N 1
ATOM 953 C CA . ARG A 1 119 ? 45.670 4.237 -49.094 1.00 60.34 119 ARG A CA 1
ATOM 954 C C . ARG A 1 119 ? 46.971 4.175 -48.293 1.00 60.34 119 ARG A C 1
ATOM 956 O O . ARG A 1 119 ? 47.824 5.028 -48.482 1.00 60.34 119 ARG A O 1
ATOM 963 N N . LEU A 1 120 ? 47.108 3.218 -47.376 1.00 62.88 120 LEU A N 1
ATOM 964 C CA . LEU A 1 120 ? 48.321 3.044 -46.565 1.00 62.88 120 LEU A CA 1
ATOM 965 C C . LEU A 1 120 ? 49.304 2.038 -47.185 1.00 62.88 120 LEU A C 1
ATOM 967 O O . LEU A 1 120 ? 50.425 1.913 -46.708 1.00 62.88 120 LEU A O 1
ATOM 971 N N . VAL A 1 121 ? 48.883 1.332 -48.238 1.00 63.03 121 VAL A N 1
ATOM 972 C CA . VAL A 1 121 ? 49.688 0.371 -49.003 1.00 63.03 121 VAL A CA 1
ATOM 973 C C . VAL A 1 121 ? 49.955 0.955 -50.396 1.00 63.03 121 VAL A C 1
ATOM 975 O O . VAL A 1 121 ? 49.585 0.376 -51.412 1.00 63.03 121 VAL A O 1
ATOM 978 N N . GLU A 1 122 ? 50.557 2.142 -50.452 1.00 61.38 122 GLU A N 1
ATOM 979 C CA . GLU A 1 122 ? 51.341 2.531 -51.627 1.00 61.38 122 GLU A CA 1
ATOM 980 C C . GLU A 1 122 ? 52.756 1.972 -51.416 1.00 61.38 122 GLU A C 1
ATOM 982 O O . GLU A 1 122 ? 53.398 2.317 -50.418 1.00 61.38 122 GLU A O 1
ATOM 987 N N . PRO A 1 123 ? 53.245 1.055 -52.273 1.00 56.50 123 PRO A N 1
ATOM 988 C CA . PRO A 1 123 ? 54.634 0.634 -52.207 1.00 56.50 123 PRO A CA 1
ATOM 989 C C . PRO A 1 123 ? 55.512 1.836 -52.557 1.00 56.50 123 PRO A C 1
ATOM 991 O O . PRO A 1 123 ? 55.392 2.404 -53.640 1.00 56.50 123 PRO A O 1
ATOM 994 N N . ILE A 1 124 ? 56.379 2.215 -51.617 1.00 62.09 124 ILE A N 1
ATOM 995 C CA . ILE A 1 124 ? 57.487 3.139 -51.850 1.00 62.09 124 ILE A CA 1
ATOM 996 C C . ILE A 1 124 ? 58.335 2.537 -52.976 1.00 62.09 124 ILE A C 1
ATOM 998 O O . ILE A 1 124 ? 59.012 1.532 -52.759 1.00 62.09 124 ILE A O 1
ATOM 1002 N N . ASN A 1 125 ? 58.255 3.141 -54.157 1.00 52.94 125 ASN A N 1
ATOM 1003 C CA . ASN A 1 125 ? 59.240 3.048 -55.229 1.00 52.94 125 ASN A CA 1
ATOM 1004 C C . ASN A 1 125 ? 59.662 4.470 -55.582 1.00 52.94 125 ASN A C 1
ATOM 1006 O O . ASN A 1 125 ? 58.752 5.285 -55.858 1.00 52.94 125 ASN A O 1
#

pLDDT: mean 74.6, std 12.58, range [36.91, 92.5]